Protein AF-A0A7C4VZS6-F1 (afdb_monomer_lite)

Structure (mmCIF, N/CA/C/O backbone):
data_AF-A0A7C4VZS6-F1
#
_entry.id   AF-A0A7C4VZS6-F1
#
loop_
_atom_site.group_PDB
_atom_site.id
_atom_site.type_symbol
_atom_site.label_atom_id
_atom_site.label_alt_id
_atom_site.label_comp_id
_atom_site.label_asym_id
_atom_site.label_entity_id
_atom_site.label_seq_id
_atom_site.pdbx_PDB_ins_code
_atom_site.Cartn_x
_atom_site.Cartn_y
_atom_site.Cartn_z
_atom_site.occupancy
_atom_site.B_iso_or_equiv
_atom_site.auth_seq_id
_atom_site.a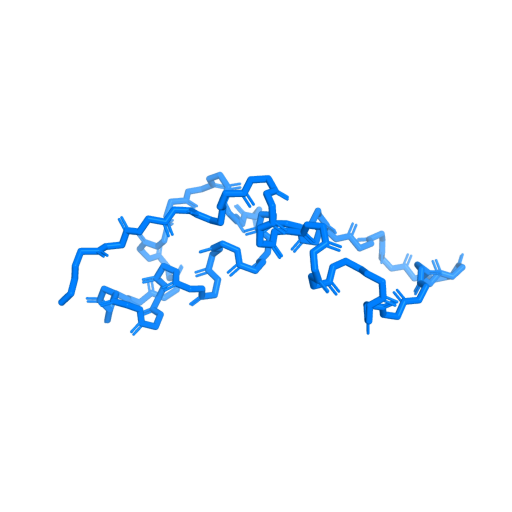uth_comp_id
_atom_site.auth_asym_id
_atom_site.auth_atom_id
_atom_site.pdbx_PDB_model_num
ATOM 1 N N . MET A 1 1 ? -15.692 -2.477 8.878 1.00 71.88 1 MET A N 1
ATOM 2 C CA . MET A 1 1 ? -14.569 -3.419 9.061 1.00 71.88 1 MET A CA 1
ATOM 3 C C . MET A 1 1 ? -13.401 -2.630 9.608 1.00 71.88 1 MET A C 1
ATOM 5 O O . MET A 1 1 ? -13.267 -1.467 9.253 1.00 71.88 1 MET A O 1
ATOM 9 N N . GLU A 1 2 ? -12.607 -3.220 10.493 1.00 89.06 2 GLU A N 1
ATOM 10 C CA . GLU A 1 2 ? -11.359 -2.602 10.940 1.00 89.06 2 GLU A CA 1
ATOM 11 C C . GLU A 1 2 ? -10.269 -2.891 9.907 1.00 89.06 2 GLU A C 1
ATOM 13 O O . GLU A 1 2 ? -10.149 -4.019 9.425 1.00 89.06 2 GLU A O 1
ATOM 18 N N . PHE A 1 3 ? -9.511 -1.865 9.530 1.00 94.56 3 PHE A N 1
ATOM 19 C CA . PHE A 1 3 ? -8.378 -2.045 8.636 1.00 94.56 3 PHE A CA 1
ATOM 20 C C . PHE A 1 3 ? -7.200 -2.683 9.377 1.00 94.56 3 PHE A C 1
ATOM 22 O O . PHE A 1 3 ? -6.847 -2.258 10.476 1.00 94.56 3 PH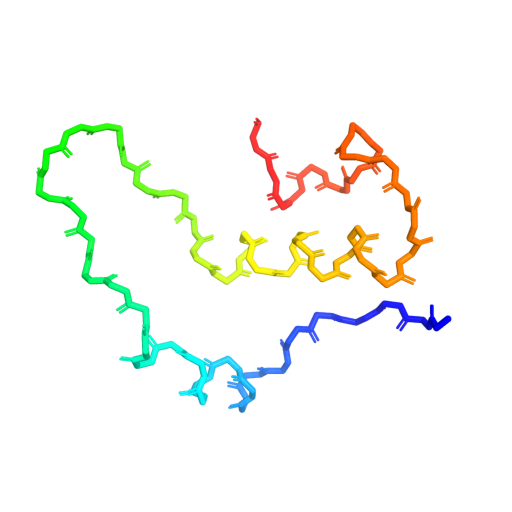E A O 1
ATOM 29 N N . ARG A 1 4 ? -6.542 -3.638 8.716 1.00 96.00 4 ARG A N 1
ATOM 30 C CA . ARG A 1 4 ? -5.224 -4.144 9.093 1.00 96.00 4 ARG A CA 1
ATOM 31 C C . ARG A 1 4 ? -4.350 -4.277 7.854 1.00 96.00 4 ARG A C 1
ATOM 33 O O . ARG A 1 4 ? -4.851 -4.589 6.775 1.00 96.00 4 ARG A O 1
ATOM 40 N N . GLU A 1 5 ? -3.051 -4.094 8.041 1.00 96.88 5 GLU A N 1
ATOM 41 C CA . GLU A 1 5 ? -2.066 -4.393 7.004 1.00 96.88 5 GLU A CA 1
ATOM 42 C C . GLU A 1 5 ? -2.011 -5.897 6.716 1.00 96.88 5 GLU A C 1
ATOM 44 O O . GLU A 1 5 ? -2.412 -6.742 7.537 1.00 96.88 5 GLU A O 1
ATOM 49 N N . LEU A 1 6 ? -1.493 -6.227 5.536 1.00 97.62 6 LEU A N 1
ATOM 50 C CA . LEU A 1 6 ? -1.182 -7.597 5.173 1.00 97.62 6 LEU A CA 1
ATOM 51 C C . LEU A 1 6 ? -0.157 -8.175 6.148 1.00 97.62 6 LEU A C 1
ATOM 53 O O . LEU A 1 6 ? 0.902 -7.592 6.401 1.00 97.62 6 LEU A O 1
ATOM 57 N N . SER A 1 7 ? -0.447 -9.371 6.648 1.00 98.00 7 SER A N 1
ATOM 58 C CA . SER A 1 7 ? 0.563 -10.182 7.317 1.00 98.00 7 SER A CA 1
ATOM 59 C C . SER A 1 7 ? 1.645 -10.602 6.323 1.00 98.00 7 SER A C 1
ATOM 61 O O . SER A 1 7 ? 1.436 -10.616 5.106 1.00 98.00 7 SER A O 1
ATOM 63 N N . ASP A 1 8 ? 2.805 -11.013 6.833 1.00 98.06 8 ASP A N 1
ATOM 64 C CA . ASP A 1 8 ? 3.875 -11.503 5.966 1.00 98.06 8 ASP A CA 1
ATOM 65 C C . ASP A 1 8 ? 3.428 -12.717 5.145 1.00 98.06 8 ASP A C 1
ATOM 67 O O . ASP A 1 8 ? 3.767 -12.804 3.969 1.00 98.06 8 ASP A O 1
ATOM 71 N N . GLY A 1 9 ? 2.630 -13.625 5.713 1.00 98.44 9 GLY A N 1
ATOM 72 C CA . GLY A 1 9 ? 2.115 -14.788 4.985 1.00 98.44 9 GLY A CA 1
ATOM 73 C C . GLY A 1 9 ? 1.239 -14.399 3.790 1.00 98.44 9 GLY A C 1
ATOM 74 O O . GLY A 1 9 ? 1.443 -14.896 2.683 1.00 98.44 9 GLY A O 1
ATOM 75 N N . GLU A 1 10 ? 0.311 -13.462 3.988 1.00 98.06 10 GLU A N 1
ATOM 76 C CA . GLU A 1 10 ? -0.559 -12.953 2.918 1.00 98.06 10 GLU A CA 1
ATOM 77 C C . GLU A 1 10 ? 0.246 -12.204 1.853 1.00 98.06 10 GLU A C 1
ATOM 79 O O . GLU A 1 10 ? 0.038 -12.400 0.655 1.00 98.06 10 GLU A O 1
ATOM 84 N N . TRP A 1 11 ? 1.223 -11.401 2.279 1.00 98.06 11 TRP A N 1
ATOM 85 C CA . TRP A 1 11 ? 2.119 -10.713 1.360 1.00 98.06 11 TRP A CA 1
ATOM 86 C C . TRP A 1 11 ? 2.912 -11.692 0.485 1.00 98.06 11 TRP A C 1
ATOM 88 O O . TRP A 1 11 ? 2.989 -11.513 -0.731 1.00 98.06 11 TRP A O 1
ATOM 98 N N . HIS A 1 12 ? 3.463 -12.758 1.071 1.00 98.19 12 HIS A N 1
ATOM 99 C CA . HIS A 1 12 ? 4.195 -13.782 0.323 1.00 98.19 12 HIS A CA 1
ATOM 100 C C . HIS A 1 12 ? 3.304 -14.562 -0.647 1.00 98.19 12 HIS A C 1
ATOM 102 O O . HIS A 1 12 ? 3.805 -15.024 -1.671 1.00 98.19 12 HIS A O 1
ATOM 108 N N . ALA A 1 13 ? 2.003 -14.679 -0.370 1.00 98.12 13 ALA A N 1
ATOM 109 C CA . ALA A 1 13 ? 1.053 -15.268 -1.305 1.00 98.12 13 ALA A CA 1
ATOM 110 C C . ALA A 1 13 ? 0.772 -14.348 -2.508 1.00 98.12 13 ALA A C 1
ATOM 112 O O . ALA A 1 13 ? 0.629 -14.839 -3.621 1.00 98.12 13 ALA A O 1
ATOM 113 N N . ILE A 1 14 ? 0.726 -13.024 -2.315 1.00 97.19 14 ILE A N 1
ATOM 114 C CA . ILE A 1 14 ? 0.418 -12.049 -3.380 1.00 97.19 14 ILE A CA 1
ATOM 115 C C . ILE A 1 14 ? 1.644 -11.725 -4.241 1.00 97.19 14 ILE A C 1
ATOM 117 O O . ILE A 1 14 ? 1.554 -11.687 -5.469 1.00 97.19 14 ILE A O 1
ATOM 121 N N . LYS A 1 15 ? 2.800 -11.493 -3.606 1.00 96.88 15 LYS A N 1
ATOM 122 C CA . LYS A 1 15 ? 4.027 -10.985 -4.241 1.00 96.88 15 LYS A CA 1
ATOM 123 C C . LYS A 1 15 ? 4.432 -11.708 -5.542 1.00 96.88 15 LYS A C 1
ATOM 125 O O . LYS A 1 15 ? 4.834 -11.007 -6.470 1.00 96.88 15 LYS A O 1
ATOM 130 N N . PRO A 1 16 ? 4.341 -13.049 -5.670 1.00 97.38 16 PRO A N 1
ATOM 131 C CA . PRO A 1 16 ? 4.732 -13.755 -6.894 1.00 97.38 16 PRO A CA 1
ATOM 132 C C . PRO A 1 16 ? 3.897 -13.397 -8.129 1.00 97.38 16 PRO A C 1
ATOM 134 O O . PRO A 1 16 ? 4.357 -13.599 -9.249 1.00 97.38 16 PRO A O 1
ATOM 137 N N . PHE A 1 17 ? 2.686 -12.871 -7.937 1.00 97.19 17 PHE A N 1
ATOM 138 C CA . PHE A 1 17 ? 1.772 -12.506 -9.021 1.00 97.19 17 PHE A CA 1
ATOM 139 C C . PHE A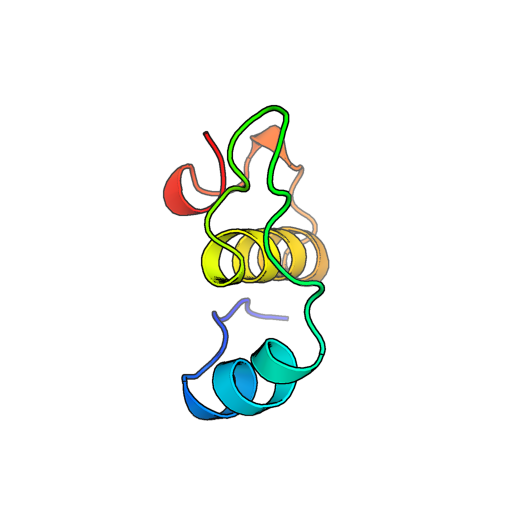 1 17 ? 1.937 -11.057 -9.488 1.00 97.19 17 PHE A C 1
ATOM 141 O O . PHE A 1 17 ? 1.280 -10.634 -10.440 1.00 97.19 17 PHE A O 1
ATOM 148 N N . LEU A 1 18 ? 2.805 -10.282 -8.832 1.00 95.50 18 LEU A N 1
ATOM 149 C CA . LEU A 1 18 ? 3.075 -8.910 -9.230 1.00 95.50 18 LEU A CA 1
ATOM 150 C C . LEU A 1 18 ? 3.960 -8.864 -10.480 1.00 95.50 18 LEU A C 1
ATOM 152 O O . LEU A 1 18 ? 4.898 -9.654 -10.613 1.00 95.50 18 LEU A O 1
ATOM 156 N N . PRO A 1 19 ? 3.708 -7.915 -11.399 1.00 93.50 19 PRO A N 1
ATOM 157 C CA . PRO A 1 19 ? 4.542 -7.763 -12.578 1.00 93.50 19 PRO A CA 1
ATOM 158 C C . PRO A 1 19 ? 5.969 -7.371 -12.172 1.00 93.50 19 PRO A C 1
ATOM 160 O O . PRO A 1 19 ? 6.150 -6.637 -11.191 1.00 93.50 19 PRO A O 1
ATOM 163 N N . PRO A 1 20 ? 6.993 -7.760 -12.951 1.00 91.75 20 PRO A N 1
ATOM 164 C CA . PRO A 1 20 ? 8.362 -7.339 -12.690 1.00 91.75 20 PRO A CA 1
ATOM 165 C C . PRO A 1 20 ? 8.475 -5.810 -12.684 1.00 91.75 20 PRO A C 1
ATOM 167 O O . PRO A 1 20 ? 7.651 -5.094 -13.271 1.00 91.75 20 PRO A O 1
ATOM 170 N N . LYS A 1 21 ? 9.500 -5.293 -12.001 1.00 90.31 21 LYS A N 1
ATOM 171 C CA . LYS A 1 21 ? 9.780 -3.854 -12.000 1.00 90.31 21 LYS A CA 1
ATOM 172 C C . LYS A 1 21 ? 10.099 -3.398 -13.424 1.00 90.31 21 LYS A C 1
ATOM 174 O O . LYS A 1 21 ? 10.841 -4.064 -14.143 1.00 90.31 21 LYS A O 1
ATOM 179 N N . ALA A 1 22 ? 9.524 -2.266 -13.821 1.00 91.25 22 ALA A N 1
ATOM 180 C CA . ALA A 1 22 ? 9.822 -1.668 -15.114 1.00 91.25 22 ALA A CA 1
ATOM 181 C C . ALA A 1 22 ? 11.297 -1.245 -15.165 1.00 91.25 22 ALA A C 1
ATOM 183 O O . ALA A 1 22 ? 11.831 -0.727 -14.186 1.00 91.25 22 ALA A O 1
ATOM 184 N N . ILE A 1 23 ? 11.937 -1.467 -16.314 1.00 92.56 23 ILE A N 1
ATOM 185 C CA . ILE A 1 23 ? 13.347 -1.112 -16.543 1.00 92.56 23 ILE A CA 1
ATOM 186 C C . ILE A 1 23 ? 13.496 0.399 -16.790 1.00 92.56 23 ILE A C 1
ATOM 188 O O . ILE A 1 23 ? 14.536 0.981 -16.497 1.00 92.56 23 ILE A O 1
ATOM 192 N N . VAL A 1 24 ? 12.448 1.042 -17.315 1.00 95.31 24 VAL A N 1
ATOM 193 C CA . VAL A 1 24 ? 12.433 2.461 -17.694 1.00 95.31 24 VAL A CA 1
ATOM 194 C C . VAL A 1 24 ? 11.237 3.188 -17.077 1.00 95.31 24 VAL A C 1
ATOM 196 O O . VAL A 1 24 ? 10.224 2.567 -16.752 1.00 95.31 24 VAL A O 1
ATOM 199 N N . GLY A 1 25 ? 11.342 4.514 -16.962 1.00 93.62 25 GLY A N 1
ATOM 200 C CA . GLY A 1 25 ? 10.297 5.378 -16.406 1.00 93.62 25 GLY A CA 1
ATOM 201 C C . GLY A 1 25 ? 10.479 5.681 -14.917 1.00 93.62 25 GLY A C 1
ATOM 202 O O . GLY A 1 25 ? 11.542 5.446 -14.342 1.00 93.62 25 GLY A O 1
ATOM 203 N N . ARG A 1 26 ? 9.438 6.250 -14.292 1.00 91.69 26 ARG A N 1
ATOM 204 C CA . ARG A 1 26 ? 9.463 6.577 -12.858 1.00 91.69 26 ARG A CA 1
ATOM 205 C C . ARG A 1 26 ? 9.620 5.282 -12.047 1.00 91.69 26 ARG A C 1
ATOM 207 O O . ARG A 1 26 ? 8.861 4.342 -12.294 1.00 91.69 26 ARG A O 1
ATOM 214 N N . PRO A 1 27 ? 10.543 5.231 -11.068 1.00 91.25 27 PRO A N 1
ATOM 215 C CA . PRO A 1 27 ? 10.663 4.084 -10.180 1.00 91.25 27 PRO A CA 1
ATOM 216 C C . PRO A 1 27 ? 9.319 3.742 -9.537 1.00 91.25 27 PRO A C 1
ATOM 218 O O . PRO A 1 27 ? 8.611 4.630 -9.055 1.00 91.25 27 PRO A O 1
ATOM 221 N N . ARG A 1 28 ? 8.968 2.454 -9.545 1.00 90.56 28 ARG A N 1
ATOM 222 C CA . ARG A 1 28 ? 7.757 1.970 -8.879 1.00 90.56 28 ARG A CA 1
ATOM 223 C C . ARG A 1 28 ? 7.880 2.204 -7.369 1.00 90.56 28 ARG A C 1
ATOM 225 O O . ARG A 1 28 ? 8.956 1.990 -6.808 1.00 90.56 28 ARG A O 1
ATOM 232 N N . ALA A 1 29 ? 6.783 2.631 -6.745 1.00 92.00 29 ALA A N 1
ATOM 233 C CA . ALA A 1 29 ? 6.662 2.688 -5.292 1.00 92.00 29 ALA A CA 1
ATOM 234 C C . ALA A 1 29 ? 6.811 1.288 -4.668 1.00 92.00 29 ALA A C 1
ATOM 236 O O . ALA A 1 29 ? 6.843 0.278 -5.376 1.00 92.00 29 ALA A O 1
ATOM 237 N N . ASP A 1 30 ? 6.925 1.227 -3.343 1.00 93.94 30 ASP A N 1
ATOM 238 C CA . ASP A 1 30 ? 6.924 -0.054 -2.643 1.00 93.94 30 ASP A CA 1
ATOM 239 C C . ASP A 1 30 ? 5.578 -0.762 -2.852 1.00 93.94 30 ASP A C 1
ATOM 241 O O 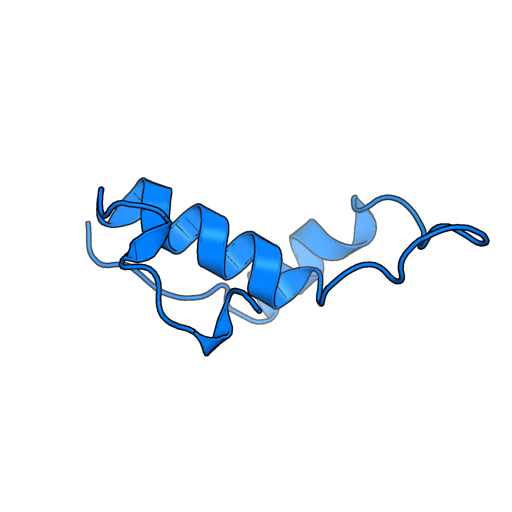. ASP A 1 30 ? 4.515 -0.216 -2.541 1.00 93.94 30 ASP A O 1
ATOM 245 N N . ASP A 1 31 ? 5.623 -1.966 -3.423 1.00 95.06 31 ASP A N 1
ATOM 246 C CA . ASP A 1 31 ? 4.417 -2.692 -3.818 1.00 95.06 31 ASP A CA 1
ATOM 247 C C . ASP A 1 31 ? 3.555 -3.077 -2.602 1.00 95.06 31 ASP A C 1
ATOM 249 O O . ASP A 1 31 ? 2.327 -3.052 -2.696 1.00 95.06 31 ASP A O 1
ATOM 253 N N . ARG A 1 32 ? 4.175 -3.392 -1.453 1.00 96.50 32 ARG A N 1
ATOM 254 C CA . ARG A 1 32 ? 3.442 -3.772 -0.238 1.00 96.50 32 ARG A CA 1
ATOM 255 C C . ARG A 1 32 ? 2.714 -2.567 0.330 1.00 96.50 32 ARG A C 1
ATOM 257 O O . ARG A 1 32 ? 1.505 -2.634 0.512 1.00 96.50 32 ARG A O 1
ATOM 264 N N . LEU A 1 33 ? 3.421 -1.452 0.513 1.00 96.38 33 LEU A N 1
ATOM 265 C CA . LEU A 1 33 ? 2.817 -0.214 1.015 1.00 96.38 33 LEU A CA 1
ATOM 266 C C . LEU A 1 33 ? 1.715 0.305 0.086 1.00 96.38 33 LEU A C 1
ATOM 268 O O . LEU A 1 33 ? 0.695 0.799 0.561 1.00 96.38 33 LEU A O 1
ATOM 272 N N . THR A 1 34 ? 1.889 0.150 -1.230 1.00 95.44 34 THR A N 1
ATOM 273 C CA . THR A 1 34 ? 0.868 0.522 -2.220 1.00 95.44 34 THR A CA 1
ATOM 274 C C . THR A 1 34 ? -0.403 -0.309 -2.037 1.00 95.44 34 THR A C 1
ATOM 276 O O . THR A 1 34 ? -1.506 0.238 -2.026 1.00 95.44 34 THR A O 1
ATOM 279 N N . ILE A 1 35 ? -0.266 -1.627 -1.871 1.00 96.44 35 ILE A N 1
ATOM 280 C CA . ILE A 1 35 ? -1.408 -2.526 -1.667 1.00 96.44 35 ILE A CA 1
ATOM 281 C C . ILE A 1 35 ? -2.061 -2.294 -0.301 1.00 96.44 35 ILE A C 1
ATOM 283 O O . ILE A 1 35 ? -3.286 -2.205 -0.240 1.00 96.44 35 ILE A O 1
ATOM 287 N N . ASP A 1 36 ? -1.282 -2.121 0.769 1.00 97.25 36 ASP A N 1
ATOM 288 C CA . ASP A 1 36 ? -1.815 -1.784 2.095 1.00 97.25 36 ASP A CA 1
ATOM 289 C C . ASP A 1 36 ? -2.590 -0.454 2.065 1.00 97.25 36 ASP A C 1
ATOM 291 O O . ASP A 1 36 ? -3.667 -0.357 2.652 1.00 97.25 36 ASP A O 1
ATOM 295 N N . GLY A 1 37 ? -2.122 0.540 1.302 1.00 96.69 37 GLY A N 1
ATOM 296 C CA . GLY A 1 37 ? -2.846 1.792 1.068 1.00 96.69 37 GLY A CA 1
ATOM 297 C C . GLY A 1 37 ? -4.174 1.610 0.328 1.00 96.69 37 GLY A C 1
ATOM 298 O O . GLY A 1 37 ? -5.201 2.157 0.738 1.00 96.69 37 GLY A O 1
ATOM 299 N N . ILE A 1 38 ? -4.191 0.789 -0.729 1.00 96.12 38 ILE A N 1
ATOM 300 C CA . ILE A 1 38 ? -5.429 0.426 -1.438 1.00 96.12 38 ILE A CA 1
ATOM 301 C C . ILE A 1 38 ? -6.416 -0.247 -0.474 1.00 96.12 38 ILE A C 1
ATOM 303 O O . ILE A 1 38 ? -7.585 0.137 -0.414 1.00 96.12 38 ILE A O 1
ATOM 307 N N . LEU A 1 39 ? -5.952 -1.221 0.312 1.00 96.69 39 LEU A N 1
ATOM 308 C CA . LEU A 1 39 ? -6.781 -1.930 1.286 1.00 96.69 39 LEU A CA 1
ATOM 309 C C . LEU A 1 39 ? -7.291 -1.001 2.392 1.00 96.69 39 LEU A C 1
ATOM 311 O O . LEU A 1 39 ? -8.441 -1.147 2.810 1.00 96.69 39 LEU A O 1
ATOM 315 N N . TYR A 1 40 ? -6.492 -0.025 2.828 1.00 96.94 40 TYR A N 1
ATOM 316 C CA . TYR A 1 40 ? -6.911 0.997 3.786 1.00 96.94 40 TYR A CA 1
ATOM 317 C C . TYR A 1 40 ? -8.128 1.761 3.276 1.00 96.94 40 TYR A C 1
ATOM 319 O O . TYR A 1 40 ? -9.158 1.797 3.952 1.00 96.94 40 TYR A O 1
ATOM 327 N N . VAL A 1 41 ? -8.042 2.318 2.068 1.00 96.75 41 VAL A N 1
ATOM 328 C CA . VAL A 1 41 ? -9.134 3.089 1.459 1.00 96.75 41 VAL A CA 1
ATOM 329 C C . VAL A 1 41 ? -10.378 2.223 1.266 1.00 96.75 41 VAL A C 1
ATOM 331 O O . VAL A 1 41 ? -11.471 2.628 1.655 1.00 96.75 41 VAL A O 1
ATOM 334 N N . LEU A 1 42 ? -10.221 1.004 0.743 1.00 96.69 42 LEU A N 1
ATOM 335 C CA . LEU A 1 42 ? -11.348 0.096 0.507 1.00 96.69 42 LEU A CA 1
ATOM 336 C C . LEU A 1 42 ? -12.023 -0.385 1.801 1.00 96.69 42 LEU A C 1
ATOM 338 O O . LEU A 1 42 ? -13.235 -0.584 1.816 1.00 96.69 42 LEU A O 1
ATOM 342 N N . THR A 1 43 ? -11.265 -0.566 2.886 1.00 96.69 43 THR A N 1
ATOM 343 C CA . THR A 1 43 ? -11.797 -1.085 4.159 1.00 96.69 43 THR A CA 1
ATOM 344 C C . THR A 1 43 ? -12.419 0.011 5.021 1.00 96.69 43 THR A C 1
ATOM 346 O O . THR A 1 43 ? -13.444 -0.213 5.667 1.00 96.69 43 THR A O 1
ATOM 349 N N . THR A 1 44 ? -11.791 1.190 5.054 1.00 95.69 44 THR A N 1
ATOM 350 C CA . THR A 1 44 ? -12.215 2.318 5.900 1.00 95.69 44 THR A CA 1
ATOM 351 C C . THR A 1 44 ? -13.224 3.236 5.215 1.00 95.69 44 THR A C 1
ATOM 353 O O . THR A 1 44 ? -14.002 3.896 5.899 1.00 95.69 44 THR A O 1
ATOM 356 N N . GLY A 1 45 ? -13.217 3.293 3.879 1.00 95.50 45 GLY A N 1
ATOM 357 C CA . GLY A 1 45 ? -14.021 4.230 3.097 1.00 95.50 45 GLY A CA 1
ATOM 358 C C . GLY A 1 45 ? -13.499 5.671 3.105 1.00 95.50 45 GLY A C 1
ATOM 359 O O . GLY A 1 45 ? -14.181 6.560 2.595 1.00 95.50 45 GLY A O 1
ATOM 360 N N . TYR A 1 46 ? -12.315 5.931 3.673 1.00 94.81 46 TYR A N 1
ATOM 361 C CA . TYR A 1 46 ? -11.711 7.262 3.633 1.00 94.81 46 TYR A CA 1
ATOM 362 C C . TYR A 1 46 ? -11.287 7.662 2.220 1.00 94.81 46 TYR A C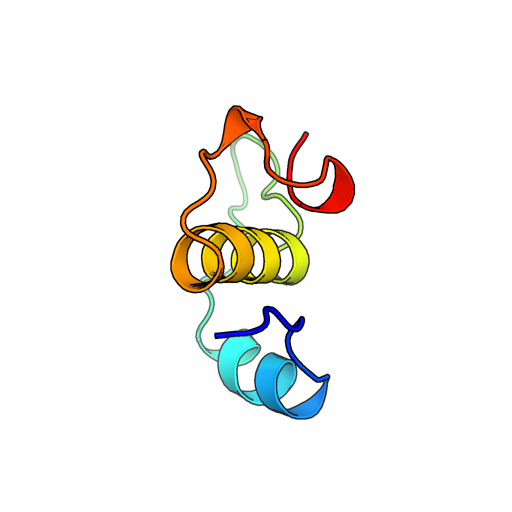 1
ATOM 364 O O . TYR A 1 46 ? -11.044 6.829 1.348 1.00 94.81 46 TYR A O 1
ATOM 372 N N . ARG A 1 47 ? -11.176 8.972 1.986 1.00 95.12 47 ARG A N 1
ATOM 373 C CA . ARG A 1 47 ? -10.667 9.492 0.715 1.00 95.12 47 ARG A CA 1
ATOM 374 C C . ARG A 1 47 ? -9.170 9.208 0.624 1.00 95.12 47 ARG A C 1
ATOM 376 O O . ARG A 1 47 ? -8.468 9.239 1.629 1.00 95.12 47 ARG A O 1
ATOM 383 N N . TRP A 1 48 ? -8.660 9.065 -0.595 1.00 94.81 48 TRP A N 1
ATOM 384 C CA . TRP A 1 48 ? -7.223 8.908 -0.853 1.00 94.81 48 TRP A CA 1
ATOM 385 C C . TRP A 1 48 ? -6.351 9.995 -0.209 1.00 94.81 48 TRP A C 1
ATOM 387 O O . TRP A 1 48 ? -5.254 9.701 0.243 1.00 94.81 48 TRP A O 1
ATOM 397 N N . MET A 1 49 ? -6.848 11.234 -0.130 1.00 93.81 49 MET A N 1
ATOM 398 C CA . MET A 1 49 ? -6.135 12.356 0.496 1.00 93.81 49 MET A CA 1
ATOM 399 C C . MET A 1 49 ? -6.014 12.223 2.023 1.00 93.81 49 MET A C 1
ATOM 401 O O . MET A 1 49 ? -5.097 12.788 2.606 1.00 93.81 49 MET A O 1
ATOM 405 N N . ASP A 1 50 ? -6.921 11.478 2.659 1.00 94.56 50 ASP A N 1
ATOM 406 C CA . ASP A 1 50 ? -6.919 11.252 4.108 1.00 94.56 50 ASP A CA 1
ATOM 407 C C . ASP A 1 50 ? -6.142 9.975 4.491 1.00 94.56 50 ASP A C 1
ATOM 409 O O . ASP A 1 50 ? -6.030 9.636 5.669 1.00 94.56 50 ASP A O 1
ATOM 413 N N . MET A 1 51 ? -5.619 9.239 3.505 1.00 94.69 51 MET A N 1
ATOM 414 C CA . MET A 1 51 ? -4.830 8.034 3.736 1.00 94.69 51 MET A CA 1
ATOM 415 C C . MET A 1 51 ? -3.519 8.381 4.467 1.00 94.69 51 MET A C 1
ATOM 417 O O . MET A 1 51 ? -2.886 9.390 4.149 1.00 94.69 51 MET A O 1
ATOM 421 N N . PRO A 1 52 ? -3.051 7.542 5.412 1.00 95.00 52 PRO A N 1
ATOM 422 C CA . PRO A 1 52 ? -1.763 7.743 6.062 1.00 95.00 52 PRO A CA 1
ATOM 423 C C . PRO A 1 52 ? -0.616 7.939 5.061 1.00 95.00 52 PRO A C 1
ATOM 425 O O . PRO A 1 52 ? -0.433 7.128 4.154 1.00 95.00 52 PRO A O 1
ATOM 428 N N . ILE A 1 53 ? 0.221 8.955 5.302 1.00 93.44 53 ILE A N 1
ATOM 429 C CA . ILE A 1 53 ? 1.369 9.322 4.445 1.00 93.44 53 ILE A CA 1
ATOM 430 C C . ILE A 1 53 ? 2.342 8.146 4.243 1.00 93.44 53 ILE A C 1
ATOM 432 O O . ILE A 1 53 ? 3.037 8.063 3.244 1.00 93.44 53 ILE A O 1
ATOM 436 N N . ARG A 1 54 ? 2.386 7.162 5.147 1.00 94.12 54 ARG A N 1
ATOM 437 C CA . ARG A 1 54 ? 3.252 5.988 4.947 1.00 94.12 54 ARG A CA 1
ATOM 438 C C . ARG A 1 54 ? 2.897 5.152 3.707 1.00 94.12 54 ARG A C 1
ATOM 440 O O . ARG A 1 54 ? 3.758 4.437 3.210 1.00 94.12 54 ARG A O 1
ATOM 447 N N . TYR A 1 55 ? 1.656 5.228 3.223 1.00 93.62 55 TYR A N 1
ATOM 448 C CA . TYR A 1 55 ? 1.186 4.476 2.055 1.00 93.62 55 TYR A CA 1
ATOM 449 C C . TYR A 1 55 ? 1.297 5.249 0.735 1.00 93.62 55 TYR A C 1
ATOM 451 O O . TYR A 1 55 ? 1.032 4.686 -0.325 1.00 93.62 55 TYR A O 1
ATOM 459 N N . GLY A 1 56 ? 1.665 6.533 0.770 1.00 79.44 56 GLY A N 1
ATOM 460 C CA . GLY A 1 56 ? 1.719 7.379 -0.419 1.00 79.44 56 GLY A CA 1
ATOM 461 C C . GLY A 1 56 ? 2.644 8.581 -0.245 1.00 79.44 56 GLY A C 1
ATOM 462 O O . GLY A 1 5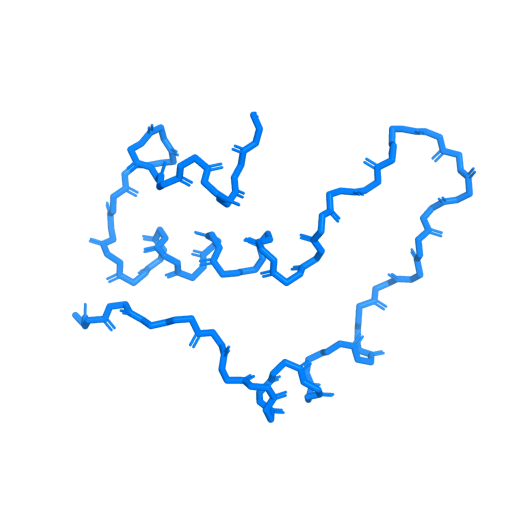6 ? 2.728 9.155 0.831 1.00 79.44 56 GLY A O 1
ATOM 463 N N . SER A 1 57 ? 3.346 8.958 -1.314 1.00 64.50 57 SER A N 1
ATOM 464 C CA . SER A 1 57 ? 4.249 10.119 -1.348 1.00 64.50 57 SER A CA 1
ATOM 465 C C . SER A 1 57 ? 3.551 11.393 -1.792 1.00 64.50 57 SER A C 1
ATOM 467 O O . SER A 1 57 ? 2.875 11.294 -2.846 1.00 64.50 57 SER A O 1
#

Radius of gyration: 12.55 Å; chains: 1; bounding box: 28×28×29 Å

Foldseek 3Di:
DDQDADDPVRCVVCVVVDDDFDPDDDGDDDPRLLVSQVSCCVVVVDDSVPGPCSSDD

pLDDT: mean 93.99, std 5.83, range [64.5, 98.44]

Sequence (57 aa):
MEFRELSDGEWHAIKPFLPPKAIVGRPRADDRLTIDGILYVLTTGYRWMDMPIRYGS

Secondary structure (DSSP, 8-state):
----PPPHHHHHHHGGGSPPPPSSSSPPPPHHHHHHHHHHHHHH---GGGS-GGG--